Protein AF-A0A379SVM2-F1 (afdb_monomer)

Nearest PDB structures (foldseek):
  6fjy-assembly1_A  TM=7.416E-01  e=1.007E-05  Acinetobacter baumannii
  6fqa-assembly2_C  TM=7.048E-01  e=1.310E-05  Acinetobacter baumannii
  6fqa-assembly1_A  TM=6.962E-01  e=1.179E-05  Acinetobacter baumannii

Sequence (156 aa):
MIRLIKQTKAPDGAEQAYRIIVDEIPSSDNADTPPMGLKIQMRYSLPLFVYGQGIATWPGEEHHARASVPQLQWRVIRENGAPFLEVRNQGAVHVRLSKTSVRQGSETRSLADGLLGYVLPGSYRRWPLPPGMTQPTELTASINAQGGQWQSGPTR

pLDDT: mean 89.3, std 10.74, range [55.41, 98.5]

InterPro domains:
  IPR008962 PapD-like superfamily [SSF49354] (2-59)
  IPR013783 Immunoglobulin-like fold [G3DSA:2.60.40.10] (1-55)
  IPR013783 Immunoglobulin-like fold [G3DSA:2.60.40.10] (64-152)
  IPR016147 Pili assembly chaperone, N-terminal [PF00345] (2-51)
  IPR050643 Periplasmic Pilus Chaperone [PTHR30251] (2-151)

Secondary structure (DSSP, 8-state):
-------SPPPTT-EEEEEEEEEPPPP---TTS---S-----EEEEEEEEEPTTS---TTSSSSS---GGGEEEEEEEETTEEEEEEEE-SSS-EEEEEEEEEETTEEEEEEEEEEEEE-TT-EEEEEPPTT-SS-SEEEEEETTSS-EEEEPPP-

Solvent-accessible surface area (backbone atoms only — not comparable to full-atom values): 9550 Å² total; per-residue (Å²): 139,88,85,88,80,86,88,68,86,48,56,71,56,33,57,44,82,48,69,52,75,46,72,59,76,85,78,90,78,66,95,87,57,85,80,88,67,88,84,84,75,54,74,46,77,44,84,43,78,42,72,9,58,85,55,72,66,48,89,90,49,101,51,42,56,77,54,55,68,90,40,50,46,36,31,76,46,72,57,97,87,42,42,23,43,34,40,36,25,67,28,58,42,57,39,41,39,21,49,27,32,39,29,41,92,93,49,75,46,78,78,25,84,48,79,66,46,72,26,45,48,73,32,65,42,74,44,77,44,60,92,91,50,72,72,52,57,33,40,37,26,33,43,59,85,70,85,48,70,52,70,47,59,59,53,133

Foldseek 3Di:
DDDDDDPDADDALAKDKDKDKDWDDDDPDDPPDDDPDDDDIDIDIHIDIDHHHPFQFDPPDLGRGDADLVQKAWAWDDDPNFIKIKIAGQHRAKKFWACKWFADDPDIDTPHNGTPDIHHHRGMDIDTDPPPPRATQWMWTDIPVPPDIRIGGHDD

Organism: NCBI:txid59203

Radius of gyration: 20.14 Å; Cα contacts (8 Å, |Δi|>4): 309; chains: 1; bounding box: 61×40×45 Å

Structure (mmCIF, N/CA/C/O backbone):
data_AF-A0A379SVM2-F1
#
_entry.id   AF-A0A379SVM2-F1
#
loop_
_atom_site.group_PDB
_atom_site.id
_atom_site.type_symbol
_atom_site.label_atom_id
_atom_site.label_alt_id
_atom_site.label_comp_id
_atom_site.label_asym_id
_atom_site.label_entity_id
_atom_site.label_seq_id
_atom_site.pdbx_PDB_ins_code
_atom_site.Cartn_x
_atom_site.Cartn_y
_atom_site.Cartn_z
_atom_site.occupancy
_atom_site.B_iso_or_equiv
_atom_site.auth_seq_id
_atom_site.auth_comp_id
_atom_site.auth_asym_id
_atom_site.auth_atom_id
_atom_site.pdbx_PDB_model_num
ATOM 1 N N . MET A 1 1 ? 26.847 -2.338 -11.904 1.00 79.31 1 MET A N 1
ATOM 2 C CA . MET A 1 1 ? 25.733 -1.619 -12.567 1.00 79.31 1 MET A CA 1
ATOM 3 C C . MET A 1 1 ? 24.641 -2.627 -12.883 1.00 79.31 1 MET A C 1
ATOM 5 O O . MET A 1 1 ? 24.969 -3.682 -13.407 1.00 79.31 1 MET A O 1
ATOM 9 N N . ILE A 1 2 ? 23.383 -2.336 -12.550 1.00 84.81 2 ILE A N 1
ATOM 10 C CA . ILE A 1 2 ? 22.231 -3.196 -12.875 1.00 84.81 2 ILE A CA 1
ATOM 11 C C . ILE A 1 2 ? 21.430 -2.501 -13.980 1.00 84.81 2 ILE A C 1
ATOM 13 O O . ILE A 1 2 ? 21.184 -1.299 -13.886 1.00 84.81 2 ILE A O 1
ATOM 17 N N . ARG A 1 3 ? 21.027 -3.236 -15.025 1.00 90.38 3 ARG A N 1
ATOM 18 C CA . ARG A 1 3 ? 20.171 -2.727 -16.107 1.00 90.38 3 ARG A CA 1
ATOM 19 C C . ARG A 1 3 ? 18.902 -3.563 -16.195 1.00 90.38 3 ARG A C 1
ATOM 21 O O . ARG A 1 3 ? 18.971 -4.781 -16.308 1.00 90.38 3 ARG A O 1
ATOM 28 N N . LEU A 1 4 ? 17.756 -2.894 -16.185 1.00 87.38 4 LEU A N 1
ATOM 29 C CA . LEU A 1 4 ? 16.449 -3.512 -16.392 1.00 87.38 4 LEU A CA 1
ATOM 30 C C . LEU A 1 4 ? 15.995 -3.235 -17.825 1.00 87.38 4 LEU A C 1
ATOM 32 O O . LEU A 1 4 ? 16.093 -2.103 -18.299 1.00 87.38 4 LEU A O 1
ATOM 36 N N . ILE A 1 5 ? 15.507 -4.264 -18.516 1.00 88.38 5 ILE A N 1
ATOM 37 C CA . ILE A 1 5 ? 15.006 -4.160 -19.889 1.00 88.38 5 ILE A CA 1
ATOM 38 C C . ILE A 1 5 ? 13.550 -4.617 -19.894 1.00 88.38 5 ILE A C 1
ATOM 40 O O . ILE A 1 5 ? 13.235 -5.734 -19.487 1.00 88.38 5 ILE A O 1
ATOM 44 N N . LYS A 1 6 ? 12.656 -3.744 -20.356 1.00 84.12 6 LYS A N 1
ATOM 45 C CA . LYS A 1 6 ? 11.233 -4.045 -20.509 1.00 84.12 6 LYS A CA 1
ATOM 46 C C . LYS A 1 6 ? 11.038 -4.913 -21.756 1.00 84.12 6 LYS A C 1
ATOM 48 O O . LYS A 1 6 ? 11.243 -4.430 -22.863 1.00 84.12 6 LYS A O 1
ATOM 53 N N . GLN A 1 7 ? 10.654 -6.175 -21.572 1.00 85.81 7 GLN A N 1
ATOM 54 C CA . GLN A 1 7 ? 10.425 -7.114 -22.682 1.00 85.81 7 GLN A CA 1
ATOM 55 C C . GLN A 1 7 ? 9.022 -6.988 -23.292 1.00 85.81 7 GLN A C 1
ATOM 57 O O . GLN A 1 7 ? 8.837 -7.244 -24.476 1.00 85.81 7 GLN A O 1
ATOM 62 N N . THR A 1 8 ? 8.035 -6.567 -22.498 1.00 85.50 8 THR A N 1
ATOM 63 C CA . THR A 1 8 ? 6.630 -6.462 -22.913 1.00 85.50 8 THR A CA 1
ATOM 64 C C . THR A 1 8 ? 6.082 -5.066 -22.653 1.00 85.50 8 THR A C 1
ATOM 66 O O . THR A 1 8 ? 6.361 -4.459 -21.614 1.00 85.50 8 THR A O 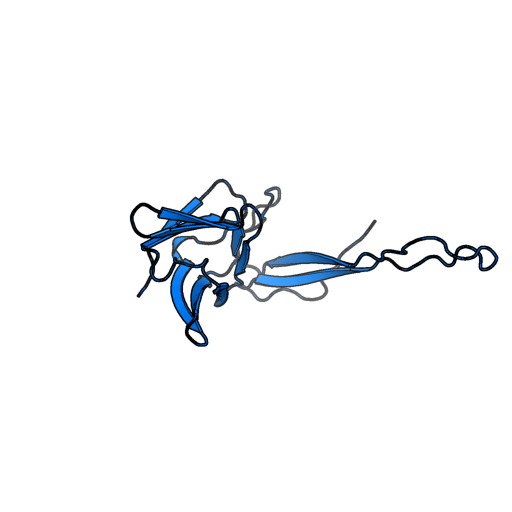1
ATOM 69 N N . LYS A 1 9 ? 5.267 -4.541 -23.578 1.00 87.38 9 LYS A N 1
ATOM 70 C CA . LYS A 1 9 ? 4.513 -3.300 -23.346 1.00 87.38 9 LYS A CA 1
ATOM 71 C C . LYS A 1 9 ? 3.503 -3.540 -22.212 1.00 87.38 9 LYS A C 1
ATOM 73 O O . LYS A 1 9 ? 2.882 -4.594 -22.155 1.00 87.38 9 LYS A O 1
ATOM 78 N N . ALA A 1 10 ? 3.355 -2.559 -21.322 1.00 89.88 10 ALA A N 1
ATOM 79 C CA . ALA A 1 10 ? 2.288 -2.594 -20.326 1.00 89.88 10 ALA A CA 1
ATOM 80 C C . ALA A 1 10 ? 0.956 -2.278 -21.029 1.00 89.88 10 ALA A C 1
ATOM 82 O O . ALA A 1 10 ? 0.973 -1.419 -21.920 1.00 89.88 10 ALA A O 1
ATOM 83 N N . PRO A 1 11 ? -0.158 -2.945 -20.675 1.00 92.69 11 PRO A N 1
ATOM 84 C CA . PRO A 1 11 ? -1.458 -2.660 -21.274 1.00 92.69 11 PRO A CA 1
ATOM 85 C C . PRO A 1 11 ? -1.838 -1.188 -21.113 1.00 92.69 11 PRO A C 1
ATOM 87 O O . PRO A 1 11 ? -1.511 -0.567 -20.102 1.00 92.69 11 PRO A O 1
ATOM 90 N N . ASP A 1 12 ? -2.521 -0.627 -22.106 1.00 93.94 12 ASP A N 1
ATOM 91 C CA . ASP A 1 12 ? -2.943 0.771 -22.057 1.00 93.94 12 ASP A CA 1
ATOM 92 C C . ASP A 1 12 ? -3.926 0.991 -20.892 1.00 93.94 12 ASP A C 1
ATOM 94 O O . ASP A 1 12 ? -4.760 0.140 -20.583 1.00 93.94 12 ASP A O 1
ATOM 98 N N . GLY A 1 13 ? -3.773 2.114 -20.193 1.00 92.44 13 GLY A N 1
ATOM 99 C CA . GLY A 1 13 ? -4.529 2.467 -18.991 1.00 92.44 13 GLY A CA 1
ATOM 100 C C . GLY A 1 13 ? -4.173 1.663 -17.737 1.00 92.44 13 GLY A C 1
ATOM 101 O O . GLY A 1 13 ? -4.774 1.905 -16.692 1.00 92.44 13 GLY A O 1
ATOM 102 N N . ALA A 1 14 ? -3.213 0.733 -17.806 1.00 93.62 14 ALA A N 1
ATOM 103 C CA . ALA A 1 14 ? -2.875 -0.153 -16.697 1.00 93.62 14 ALA A CA 1
ATOM 104 C C . ALA A 1 14 ? -1.453 0.064 -16.167 1.00 93.62 14 ALA A C 1
ATOM 106 O O . ALA A 1 14 ? -0.499 0.307 -16.910 1.00 93.62 14 ALA A O 1
ATOM 107 N N . GLU A 1 15 ? -1.306 -0.096 -14.856 1.00 94.75 15 GLU A N 1
ATOM 108 C CA . GLU A 1 15 ? -0.018 -0.251 -14.193 1.00 94.75 15 GLU A CA 1
ATOM 109 C C . GLU A 1 15 ? 0.280 -1.745 -13.995 1.00 94.75 15 GLU A C 1
ATOM 111 O O . GLU A 1 15 ? -0.582 -2.519 -13.577 1.00 94.75 15 GLU A O 1
ATOM 116 N N . GLN A 1 16 ? 1.518 -2.152 -14.269 1.00 94.12 16 GLN A N 1
ATOM 117 C CA . GLN A 1 16 ? 2.039 -3.466 -13.904 1.00 94.12 16 GLN A CA 1
ATOM 118 C C . GLN A 1 16 ? 2.996 -3.336 -12.719 1.00 94.12 16 GLN A C 1
ATOM 120 O O . GLN A 1 16 ? 3.929 -2.531 -12.751 1.00 94.12 16 GLN A O 1
ATOM 125 N N . ALA A 1 17 ? 2.781 -4.160 -11.694 1.00 94.06 17 ALA A N 1
ATOM 126 C CA . ALA A 1 17 ? 3.589 -4.186 -10.483 1.00 94.06 17 ALA A CA 1
ATOM 127 C C . ALA A 1 17 ? 4.489 -5.427 -10.452 1.00 94.06 17 ALA A C 1
ATOM 129 O O . ALA A 1 17 ? 4.024 -6.560 -10.572 1.00 94.06 17 ALA A O 1
ATOM 130 N N . TYR A 1 18 ? 5.778 -5.199 -10.235 1.00 93.81 18 TYR A N 1
ATOM 131 C CA . TYR A 1 18 ? 6.812 -6.218 -10.121 1.00 93.81 18 TYR A CA 1
ATOM 132 C C . TYR A 1 18 ? 7.595 -6.032 -8.821 1.00 93.81 18 TYR A C 1
ATOM 134 O O . TYR A 1 18 ? 7.548 -4.977 -8.179 1.00 93.81 18 TYR A O 1
ATOM 142 N N . ARG A 1 19 ? 8.361 -7.058 -8.443 1.00 93.56 19 ARG A N 1
ATOM 143 C CA . ARG A 1 19 ? 9.385 -6.949 -7.402 1.00 93.56 19 ARG A CA 1
ATOM 144 C C . ARG A 1 19 ? 10.725 -7.394 -7.960 1.00 93.56 19 ARG A C 1
ATOM 146 O O . ARG A 1 19 ? 10.826 -8.479 -8.523 1.00 93.56 19 ARG A O 1
ATOM 153 N N . ILE A 1 20 ? 11.742 -6.563 -7.782 1.00 93.25 20 ILE A N 1
ATOM 154 C CA . ILE A 1 20 ? 13.130 -6.921 -8.058 1.00 93.25 20 ILE A CA 1
ATOM 155 C C . ILE A 1 20 ? 13.651 -7.618 -6.808 1.00 93.25 20 ILE A C 1
ATOM 157 O O . ILE A 1 20 ? 13.652 -7.021 -5.730 1.00 93.25 20 ILE A O 1
ATOM 161 N N . ILE A 1 21 ? 14.057 -8.876 -6.949 1.00 93.75 21 ILE A N 1
ATOM 162 C CA . ILE A 1 21 ? 14.690 -9.645 -5.878 1.00 93.75 21 ILE A CA 1
ATOM 163 C C . ILE A 1 21 ? 16.197 -9.622 -6.115 1.00 93.75 21 ILE A C 1
ATOM 165 O O . ILE A 1 21 ? 16.646 -9.946 -7.213 1.00 93.75 21 ILE A O 1
ATOM 169 N N . VAL A 1 22 ? 16.958 -9.201 -5.108 1.00 91.94 22 VAL A N 1
ATOM 170 C CA . VAL A 1 22 ? 18.424 -9.186 -5.140 1.00 91.94 22 VAL A CA 1
ATOM 171 C C . VAL A 1 22 ? 18.920 -10.025 -3.980 1.00 91.94 22 VAL A C 1
ATOM 173 O O . VAL A 1 22 ? 18.668 -9.676 -2.829 1.00 91.94 22 VAL A O 1
ATOM 176 N N . ASP A 1 23 ? 19.620 -11.104 -4.298 1.00 90.94 23 ASP A N 1
ATOM 177 C CA . ASP A 1 23 ? 20.169 -12.031 -3.317 1.00 90.94 23 ASP A CA 1
ATOM 178 C C . ASP A 1 23 ? 21.678 -11.876 -3.218 1.00 90.94 23 ASP A C 1
ATOM 180 O O . ASP A 1 23 ? 22.376 -11.756 -4.229 1.00 90.94 23 ASP A O 1
ATOM 184 N N . GLU A 1 24 ? 22.177 -11.906 -1.990 1.00 85.31 24 GLU A N 1
ATOM 185 C CA . GLU A 1 24 ? 23.595 -12.033 -1.709 1.00 85.31 24 GLU A CA 1
ATOM 186 C C . GLU A 1 24 ? 24.013 -13.503 -1.820 1.00 85.31 24 GLU A C 1
ATOM 188 O O . GLU A 1 24 ? 23.474 -14.378 -1.138 1.00 85.31 24 GLU A O 1
ATOM 193 N N . ILE A 1 25 ? 24.974 -13.780 -2.701 1.00 81.25 25 ILE A N 1
ATOM 194 C CA . ILE A 1 25 ? 25.549 -15.116 -2.859 1.00 81.25 25 ILE A CA 1
ATOM 195 C C . ILE A 1 25 ? 26.769 -15.211 -1.938 1.00 81.25 25 ILE A C 1
ATOM 197 O O . ILE A 1 25 ? 27.647 -14.351 -2.023 1.00 81.25 25 ILE A O 1
ATOM 201 N N . PRO A 1 26 ? 26.860 -16.234 -1.070 1.00 72.81 26 PRO A N 1
ATOM 202 C CA . PRO A 1 26 ? 28.008 -16.384 -0.189 1.00 72.81 26 PRO A CA 1
ATOM 203 C C . PRO A 1 26 ? 29.281 -16.664 -0.995 1.00 72.81 26 PRO A C 1
ATOM 205 O O . PRO A 1 26 ? 29.318 -17.584 -1.813 1.00 72.81 26 PRO A O 1
ATOM 208 N N . SER A 1 27 ? 30.348 -15.921 -0.708 1.00 67.44 27 SER A N 1
ATOM 209 C CA . SER A 1 27 ? 31.696 -16.258 -1.170 1.00 67.44 27 SER A CA 1
ATOM 210 C C . SER A 1 27 ? 32.283 -17.362 -0.289 1.00 67.44 27 SER A C 1
ATOM 212 O O . SER A 1 27 ? 32.217 -17.303 0.943 1.00 67.44 27 SER A O 1
ATOM 214 N N . SER A 1 28 ? 32.861 -18.387 -0.909 1.00 63.56 28 SER A N 1
ATOM 215 C CA . SER A 1 28 ? 33.580 -19.456 -0.218 1.00 63.56 28 SER A CA 1
ATOM 216 C C . SER A 1 28 ? 34.987 -18.990 0.167 1.00 63.56 28 SER A C 1
ATOM 218 O O . SER A 1 28 ? 35.954 -19.373 -0.484 1.00 63.56 28 SER A O 1
ATOM 220 N N . ASP A 1 29 ? 35.115 -18.159 1.201 1.00 60.56 29 ASP A N 1
ATOM 221 C CA . ASP A 1 29 ? 36.430 -17.892 1.792 1.00 60.56 29 ASP A CA 1
ATOM 222 C C . ASP A 1 29 ? 36.822 -19.034 2.743 1.00 60.56 29 ASP A C 1
ATOM 224 O O . ASP A 1 29 ? 36.151 -19.282 3.746 1.00 60.56 29 ASP A O 1
ATOM 228 N N . ASN A 1 30 ? 37.884 -19.733 2.322 1.00 55.41 30 ASN A N 1
ATOM 229 C CA . ASN A 1 30 ? 38.788 -20.679 2.990 1.00 55.41 30 ASN A CA 1
ATOM 230 C C . ASN A 1 30 ? 38.221 -21.594 4.095 1.00 55.41 30 ASN A C 1
ATOM 232 O O . ASN A 1 30 ? 37.890 -21.177 5.200 1.00 55.41 30 ASN A O 1
ATOM 236 N N . ALA A 1 31 ? 38.242 -22.898 3.805 1.00 56.41 31 ALA A N 1
ATOM 237 C CA . ALA A 1 31 ? 37.799 -23.993 4.670 1.00 56.41 31 ALA A CA 1
ATOM 238 C C . ALA A 1 31 ? 38.722 -24.304 5.872 1.00 56.41 31 ALA A C 1
ATOM 240 O O . ALA A 1 31 ? 38.447 -25.252 6.602 1.00 56.41 31 ALA A O 1
ATOM 241 N N . ASP A 1 32 ? 39.777 -23.518 6.108 1.00 57.84 32 ASP A N 1
ATOM 242 C CA . ASP A 1 32 ? 40.819 -23.832 7.102 1.00 57.84 32 ASP A CA 1
ATOM 243 C C . ASP A 1 32 ? 40.670 -23.097 8.443 1.00 57.84 32 ASP A C 1
ATOM 245 O O . ASP A 1 32 ? 41.543 -23.184 9.306 1.00 57.84 32 ASP A O 1
ATOM 249 N N . THR A 1 33 ? 39.574 -22.368 8.673 1.00 58.66 33 THR A N 1
ATOM 250 C CA . THR A 1 33 ? 39.336 -21.709 9.969 1.00 58.66 33 THR A CA 1
ATOM 251 C C . THR A 1 33 ? 37.932 -22.028 10.483 1.00 58.66 33 THR A C 1
ATOM 253 O O . THR A 1 33 ? 36.957 -21.760 9.776 1.00 58.66 33 THR A O 1
ATOM 256 N N . PRO A 1 34 ? 37.782 -22.602 11.696 1.00 60.84 34 PRO A N 1
ATOM 257 C CA . PRO A 1 34 ? 36.464 -22.889 12.246 1.00 60.84 34 PRO A CA 1
ATOM 258 C C . PRO A 1 34 ? 35.659 -21.585 12.334 1.00 60.84 34 PRO A C 1
ATOM 260 O O . PRO A 1 34 ? 36.158 -20.607 12.898 1.00 60.84 34 PRO A O 1
ATOM 263 N N . PRO A 1 35 ? 34.434 -21.527 11.777 1.00 61.72 35 PRO A N 1
ATOM 264 C CA . PRO A 1 35 ? 33.671 -20.292 11.724 1.00 61.72 35 PRO A CA 1
ATOM 265 C C . PRO A 1 35 ? 33.130 -19.963 13.119 1.00 61.72 35 PRO A C 1
ATOM 267 O O . PRO A 1 35 ? 32.014 -20.329 13.475 1.00 61.72 35 PRO A O 1
ATOM 270 N N . MET A 1 36 ? 33.906 -19.239 13.924 1.00 60.28 36 MET A N 1
ATOM 271 C CA . MET A 1 36 ? 33.354 -18.467 15.036 1.00 60.28 36 MET A CA 1
ATOM 272 C C . MET A 1 36 ? 32.725 -17.192 14.461 1.00 60.28 36 MET A C 1
ATOM 274 O O . MET A 1 36 ? 33.347 -16.135 14.431 1.00 60.28 36 MET A O 1
ATOM 278 N N . GLY A 1 37 ? 31.497 -17.297 13.943 1.00 67.81 37 GLY A N 1
ATOM 279 C CA . GLY A 1 37 ? 30.753 -16.135 13.455 1.00 67.81 37 GLY A CA 1
ATOM 280 C C . GLY A 1 37 ? 29.423 -16.475 12.780 1.00 67.81 37 GLY A C 1
ATOM 281 O O . GLY A 1 37 ? 29.315 -17.453 12.042 1.00 67.81 37 GLY A O 1
ATOM 282 N N . LEU A 1 38 ? 28.405 -15.644 13.019 1.00 73.62 38 LEU A N 1
ATOM 283 C CA . LEU A 1 38 ? 27.124 -15.689 12.312 1.00 73.62 38 LEU A CA 1
ATOM 284 C C . LEU A 1 38 ? 27.316 -15.174 10.876 1.00 73.62 38 LEU A C 1
ATOM 286 O O . LEU A 1 38 ? 27.642 -14.004 10.682 1.00 73.62 38 LEU A O 1
ATOM 290 N N . LYS A 1 39 ? 27.081 -16.025 9.871 1.00 72.38 39 LYS A N 1
ATOM 291 C CA . LYS A 1 39 ? 27.014 -15.606 8.463 1.00 72.38 39 LYS A CA 1
ATOM 292 C C . LYS A 1 39 ? 25.580 -15.193 8.131 1.00 72.38 39 LYS A C 1
ATOM 294 O O . LYS A 1 39 ? 24.687 -16.035 8.112 1.00 72.38 39 LYS A O 1
ATOM 299 N N . ILE A 1 40 ? 25.365 -13.903 7.892 1.00 79.56 40 ILE A N 1
ATOM 300 C CA . ILE A 1 40 ? 24.072 -13.351 7.465 1.00 79.56 40 ILE A CA 1
ATOM 301 C C . ILE A 1 40 ? 24.073 -13.262 5.935 1.00 79.56 40 ILE A C 1
ATOM 303 O O . ILE A 1 40 ? 25.063 -12.832 5.355 1.00 79.56 40 ILE A O 1
ATOM 307 N N . GLN A 1 41 ? 22.977 -13.677 5.296 1.00 84.00 41 GLN A N 1
ATOM 308 C CA . GLN A 1 41 ? 22.739 -13.511 3.859 1.00 84.00 41 GLN A CA 1
ATOM 309 C C . GLN A 1 41 ? 21.556 -12.574 3.651 1.00 84.00 41 GLN A C 1
ATOM 311 O O . GLN A 1 41 ? 20.500 -12.756 4.268 1.00 84.00 41 GLN A O 1
ATOM 316 N N . MET A 1 42 ? 21.718 -11.592 2.770 1.00 90.00 42 MET A N 1
ATOM 317 C CA . MET A 1 42 ? 20.692 -10.585 2.527 1.00 90.00 42 MET A CA 1
ATOM 318 C C . MET A 1 42 ? 19.891 -10.877 1.251 1.00 90.00 42 MET A C 1
ATOM 320 O O . MET A 1 42 ? 20.453 -11.104 0.182 1.00 90.00 42 MET A O 1
ATOM 324 N N . ARG A 1 43 ? 18.556 -10.817 1.356 1.00 93.25 43 ARG A N 1
ATOM 325 C CA . ARG A 1 43 ? 17.617 -10.785 0.219 1.00 93.25 43 ARG A CA 1
ATOM 326 C C . ARG A 1 43 ? 16.866 -9.459 0.226 1.00 93.25 43 ARG A C 1
ATOM 328 O O . ARG A 1 43 ? 16.027 -9.215 1.095 1.00 93.25 43 ARG A O 1
ATOM 335 N N . TYR A 1 44 ? 17.127 -8.612 -0.761 1.00 91.62 44 TYR A N 1
ATOM 336 C CA . TYR A 1 44 ? 16.433 -7.340 -0.949 1.00 91.62 44 TYR A CA 1
ATOM 337 C C . TYR A 1 44 ? 15.262 -7.507 -1.915 1.00 91.62 44 TYR A C 1
ATOM 339 O O . TYR A 1 44 ? 15.351 -8.228 -2.906 1.00 91.62 44 TYR A O 1
ATOM 347 N N . SER A 1 45 ? 14.151 -6.821 -1.643 1.00 92.25 45 SER A N 1
ATOM 348 C CA . SER A 1 45 ? 12.944 -6.895 -2.466 1.00 92.25 45 SER A CA 1
ATOM 349 C C . SER A 1 45 ? 12.385 -5.506 -2.759 1.00 92.25 45 SER A C 1
ATOM 351 O O . SER A 1 45 ? 11.663 -4.936 -1.937 1.00 92.25 45 SER A O 1
ATOM 353 N N . LEU A 1 46 ? 12.706 -4.972 -3.937 1.00 91.62 46 LEU A N 1
ATOM 354 C CA . LEU A 1 46 ? 12.362 -3.608 -4.341 1.00 91.62 46 LEU A CA 1
ATOM 355 C C . LEU A 1 46 ? 11.099 -3.585 -5.214 1.00 91.62 46 LEU A C 1
ATOM 357 O O . LEU A 1 46 ? 10.994 -4.398 -6.134 1.00 91.62 46 LEU A O 1
ATOM 361 N N . PRO A 1 47 ? 10.141 -2.677 -4.970 1.00 93.31 47 PRO A N 1
ATOM 362 C CA . PRO A 1 47 ? 8.983 -2.523 -5.840 1.00 93.31 47 PRO A CA 1
ATOM 363 C C . PRO A 1 47 ? 9.381 -1.870 -7.172 1.00 93.31 47 PRO A C 1
ATOM 365 O O . PRO A 1 47 ? 10.177 -0.933 -7.200 1.00 93.31 47 PRO A O 1
ATOM 368 N N . LEU A 1 48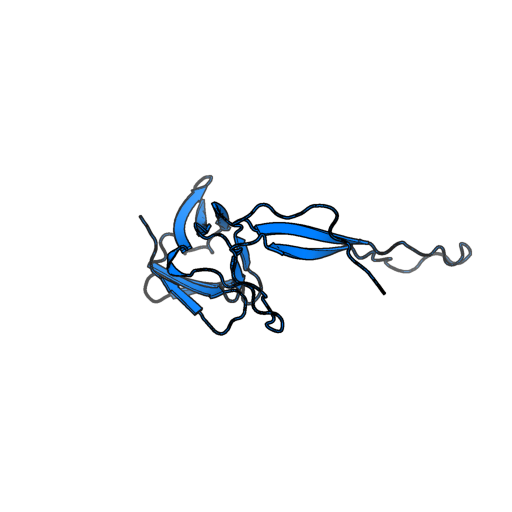 ? 8.795 -2.344 -8.269 1.00 92.50 48 LEU A N 1
ATOM 369 C CA . LEU A 1 48 ? 8.936 -1.756 -9.600 1.00 92.50 48 LEU A CA 1
ATOM 370 C C . LEU A 1 48 ? 7.552 -1.619 -10.234 1.00 92.50 48 LEU A C 1
ATOM 372 O O . LEU A 1 48 ? 6.836 -2.608 -10.372 1.00 92.50 48 LEU A O 1
ATOM 376 N N . PHE A 1 49 ? 7.205 -0.407 -10.659 1.00 93.00 49 PHE A N 1
ATOM 377 C CA . PHE A 1 49 ? 5.928 -0.110 -11.303 1.00 93.00 49 PHE A CA 1
ATOM 378 C C . PHE A 1 49 ? 6.160 0.347 -12.737 1.00 93.00 49 PHE A C 1
ATOM 380 O O . PHE A 1 49 ? 7.008 1.201 -13.004 1.00 93.00 49 PHE A O 1
ATOM 387 N N . VAL A 1 50 ? 5.414 -0.246 -13.663 1.00 92.69 50 VAL A N 1
ATOM 388 C CA . VAL A 1 50 ? 5.502 0.042 -15.093 1.00 92.69 50 VAL A CA 1
ATOM 389 C C . VAL A 1 50 ? 4.146 0.532 -15.573 1.00 92.69 50 VAL A C 1
ATOM 391 O O . VAL A 1 50 ? 3.156 -0.183 -15.473 1.00 92.69 50 VAL A O 1
ATOM 394 N N . TYR A 1 51 ? 4.117 1.733 -16.137 1.00 93.19 51 TYR A N 1
ATOM 395 C CA . TYR A 1 51 ? 2.885 2.379 -16.580 1.00 93.19 51 TYR A CA 1
ATOM 396 C C . TYR A 1 51 ? 2.646 2.148 -18.076 1.00 93.19 51 TYR A C 1
ATOM 398 O O . TYR A 1 51 ? 3.569 2.254 -18.897 1.00 93.19 51 TYR A O 1
ATOM 406 N N . GLY A 1 52 ? 1.416 1.780 -18.426 1.00 92.44 52 GLY A N 1
ATOM 407 C CA . GLY A 1 52 ? 0.916 1.771 -19.796 1.00 92.44 52 GLY A CA 1
ATOM 408 C C . GLY A 1 52 ? 0.606 3.175 -20.310 1.00 92.44 52 GLY A C 1
ATOM 409 O O . GLY A 1 52 ? 0.578 4.142 -19.546 1.00 92.44 52 GLY A O 1
ATOM 410 N N . GLN A 1 53 ? 0.362 3.298 -21.618 1.00 90.56 53 GLN A N 1
ATOM 411 C CA . GLN A 1 53 ? -0.074 4.579 -22.183 1.00 90.56 53 GLN A CA 1
ATOM 412 C C . GLN A 1 53 ? -1.411 5.001 -21.562 1.00 90.56 53 GLN A C 1
ATOM 414 O O . GLN A 1 53 ? -2.223 4.152 -21.213 1.00 90.56 53 GLN A O 1
ATOM 419 N N . GLY A 1 54 ? -1.641 6.304 -21.410 1.00 89.25 54 GLY A N 1
ATOM 420 C CA . GLY A 1 54 ? -2.856 6.835 -20.779 1.00 89.25 54 GLY A CA 1
ATOM 421 C C . GLY A 1 54 ? -2.762 7.020 -19.261 1.00 89.25 54 GLY A C 1
ATOM 422 O O . GLY A 1 54 ? -3.585 7.736 -18.699 1.00 89.25 54 GLY A O 1
ATOM 423 N N . ILE A 1 55 ? -1.737 6.473 -18.596 1.00 92.00 55 ILE A N 1
ATOM 424 C CA . ILE A 1 55 ? -1.369 6.898 -17.240 1.00 92.00 55 ILE A CA 1
ATOM 425 C C . ILE A 1 55 ? -0.378 8.055 -17.364 1.00 92.00 55 ILE A C 1
ATOM 427 O O . ILE A 1 55 ? 0.704 7.897 -17.928 1.00 92.00 55 ILE A O 1
ATOM 431 N N . ALA A 1 56 ? -0.754 9.225 -16.849 1.00 89.62 56 ALA A N 1
ATOM 432 C CA . ALA A 1 56 ? 0.134 10.379 -16.820 1.00 89.62 56 ALA A CA 1
ATOM 433 C C . ALA A 1 56 ? 1.341 10.091 -15.919 1.00 89.62 56 ALA A C 1
ATOM 435 O O . ALA A 1 56 ? 1.180 9.671 -14.768 1.00 89.62 56 ALA A O 1
ATOM 436 N N . THR A 1 57 ? 2.541 10.329 -16.453 1.00 88.25 57 THR A N 1
ATOM 437 C CA . THR A 1 57 ? 3.787 10.178 -15.707 1.00 88.25 57 THR A CA 1
ATOM 438 C C . THR A 1 57 ? 4.606 11.458 -15.701 1.00 88.25 57 THR A C 1
ATOM 440 O O . THR A 1 57 ? 4.716 12.109 -16.739 1.00 88.25 57 THR A O 1
ATOM 443 N N . TRP A 1 58 ? 5.239 11.765 -14.571 1.00 85.12 58 TRP A N 1
ATOM 444 C CA . TRP A 1 58 ? 6.118 12.918 -14.375 1.00 85.12 58 TRP A CA 1
ATOM 445 C C . TRP A 1 58 ? 7.537 12.428 -14.060 1.00 85.12 58 TRP A C 1
ATOM 447 O O . TRP A 1 58 ? 7.834 12.075 -12.916 1.00 85.12 58 TRP A O 1
ATOM 457 N N . PRO A 1 59 ? 8.416 12.334 -15.075 1.00 75.25 59 PRO A N 1
ATOM 458 C CA . PRO A 1 59 ? 9.804 11.936 -14.873 1.00 75.25 59 PRO A CA 1
ATOM 459 C C . PRO A 1 59 ? 10.529 12.948 -13.975 1.00 75.25 59 PRO A C 1
ATOM 461 O O . PRO A 1 59 ? 10.455 14.148 -14.226 1.00 75.25 59 PRO A O 1
ATOM 464 N N . GLY A 1 60 ? 11.238 12.468 -12.950 1.00 71.88 60 GLY A N 1
ATOM 465 C CA . GLY A 1 60 ? 12.010 13.309 -12.021 1.00 71.88 60 GLY A CA 1
ATOM 466 C C . GLY A 1 60 ? 11.370 13.518 -10.644 1.00 71.88 60 GLY A C 1
ATOM 467 O O . GLY A 1 60 ? 12.046 14.000 -9.740 1.00 71.88 60 GLY A O 1
ATOM 468 N N . GLU A 1 61 ? 10.112 13.114 -10.447 1.00 75.25 61 GLU A N 1
ATOM 469 C CA . GLU A 1 61 ? 9.523 12.979 -9.108 1.00 75.25 61 GLU A CA 1
ATOM 470 C C . GLU A 1 61 ? 9.892 11.618 -8.486 1.00 75.25 61 GLU A C 1
ATOM 472 O O . GLU A 1 61 ? 10.079 10.639 -9.203 1.00 75.25 61 GLU A O 1
ATOM 477 N N . GLU A 1 62 ? 9.950 11.515 -7.151 1.00 70.44 62 GLU A N 1
ATOM 478 C CA . GLU A 1 62 ? 10.210 10.237 -6.449 1.00 70.44 62 GLU A CA 1
ATOM 479 C C . GLU A 1 62 ? 9.201 9.143 -6.855 1.00 70.44 62 GLU A C 1
ATOM 481 O O . GLU A 1 62 ? 9.534 7.961 -6.946 1.00 70.44 62 GLU A O 1
ATOM 486 N N . HIS A 1 63 ? 7.969 9.552 -7.173 1.00 72.69 63 HIS A N 1
ATOM 487 C CA . HIS A 1 63 ? 6.920 8.693 -7.702 1.00 72.69 63 HIS A CA 1
ATOM 488 C C . HIS A 1 63 ? 6.449 9.209 -9.061 1.00 72.69 63 HIS A C 1
ATOM 490 O O . HIS A 1 63 ? 5.762 10.222 -9.153 1.00 72.69 63 HIS A O 1
ATOM 496 N N . HIS A 1 64 ? 6.781 8.465 -10.118 1.00 80.62 64 HIS A N 1
ATOM 497 C CA . HIS A 1 64 ? 6.528 8.879 -11.500 1.00 80.62 64 HIS A CA 1
ATOM 498 C C . HIS A 1 64 ? 5.047 8.949 -11.892 1.00 80.62 64 HIS A C 1
ATOM 500 O O . HIS A 1 64 ? 4.770 9.468 -12.960 1.00 80.62 64 HIS A O 1
ATOM 506 N N . ALA A 1 65 ? 4.105 8.445 -11.090 1.00 87.38 65 ALA A N 1
ATOM 507 C CA . ALA A 1 65 ? 2.667 8.560 -11.333 1.00 87.38 65 ALA A CA 1
ATOM 508 C C . ALA A 1 65 ? 1.925 8.900 -10.033 1.00 87.38 65 ALA A C 1
ATOM 510 O O . ALA A 1 65 ? 2.369 8.558 -8.932 1.00 87.38 65 ALA A O 1
ATOM 511 N N . ARG A 1 66 ? 0.781 9.579 -10.156 1.00 87.56 66 ARG A N 1
ATOM 512 C CA . ARG A 1 66 ? -0.001 10.071 -9.014 1.00 87.56 66 ARG A CA 1
ATOM 513 C C . ARG A 1 66 ? -1.224 9.195 -8.776 1.00 87.56 66 ARG A C 1
ATOM 515 O O . ARG A 1 66 ? -1.998 8.942 -9.696 1.00 87.56 66 ARG A O 1
ATOM 522 N N . ALA A 1 67 ? -1.407 8.756 -7.534 1.00 89.19 67 ALA A N 1
ATOM 523 C CA . ALA A 1 67 ? -2.626 8.077 -7.117 1.00 89.19 67 ALA A CA 1
ATOM 524 C C . ALA A 1 67 ? -3.752 9.095 -6.888 1.00 89.19 67 ALA A C 1
ATOM 526 O O . ALA A 1 67 ? -3.531 10.170 -6.331 1.00 89.19 67 ALA A O 1
ATOM 527 N N . SER A 1 68 ? -4.973 8.744 -7.289 1.00 88.94 68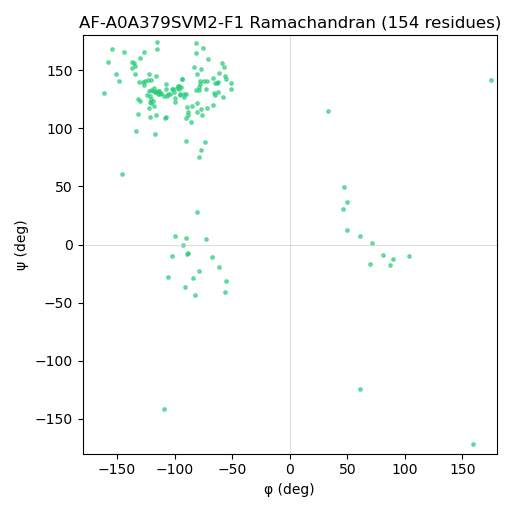 SER A N 1
ATOM 528 C CA . SER A 1 68 ? -6.151 9.586 -7.081 1.00 88.94 68 SER A CA 1
ATOM 529 C C . SER A 1 68 ? -6.748 9.329 -5.698 1.00 88.94 68 SER A C 1
ATOM 531 O O . SER A 1 68 ? -7.392 8.305 -5.474 1.00 88.94 68 SER A O 1
ATOM 533 N N . VAL A 1 69 ? -6.545 10.263 -4.764 1.00 89.50 69 VAL A N 1
ATOM 534 C CA . VAL A 1 69 ? -7.067 10.162 -3.387 1.00 89.50 69 VAL A CA 1
ATOM 535 C C . VAL A 1 69 ? -8.593 9.965 -3.333 1.00 89.50 69 VAL A C 1
ATOM 537 O O . VAL A 1 69 ? -9.031 9.114 -2.564 1.00 89.50 69 VAL A O 1
ATOM 540 N N . PRO A 1 70 ? -9.423 10.640 -4.159 1.00 91.69 70 PRO A N 1
ATOM 541 C CA . PRO A 1 70 ? -10.870 10.396 -4.182 1.00 91.69 70 PRO A CA 1
ATOM 542 C C . PRO A 1 70 ? -11.282 8.966 -4.571 1.00 91.69 70 PRO A C 1
ATOM 544 O O . PRO A 1 70 ? -12.403 8.557 -4.287 1.00 91.69 70 PRO A O 1
ATOM 547 N N . GLN A 1 71 ? -10.399 8.200 -5.222 1.00 94.12 71 GLN A N 1
ATOM 548 C CA . GLN A 1 71 ? -10.641 6.795 -5.575 1.00 94.12 71 GLN A CA 1
ATOM 549 C C . GLN A 1 71 ? -10.174 5.819 -4.483 1.00 94.12 71 GLN A C 1
ATOM 551 O O . GLN A 1 71 ? -10.211 4.600 -4.682 1.00 94.12 71 GLN A O 1
ATOM 556 N N . LEU A 1 72 ? -9.733 6.341 -3.335 1.00 95.88 72 LEU A N 1
ATOM 557 C CA . LEU A 1 72 ? -9.404 5.551 -2.162 1.00 95.88 72 LEU A CA 1
ATOM 558 C C . LEU A 1 72 ? -10.563 5.514 -1.189 1.00 95.88 72 LEU A C 1
ATOM 560 O O . LEU A 1 72 ? -11.206 6.516 -0.886 1.00 95.88 72 LEU A O 1
ATOM 564 N N . GLN A 1 73 ? -10.793 4.319 -0.673 1.00 97.62 73 GLN A N 1
ATOM 565 C CA . GLN A 1 73 ? -11.816 4.054 0.317 1.00 97.62 73 GLN A CA 1
ATOM 566 C C . GLN A 1 73 ? -11.204 3.196 1.404 1.00 97.62 73 GLN A C 1
ATOM 568 O O . GLN A 1 73 ? -10.341 2.358 1.135 1.00 97.62 73 GLN A O 1
ATOM 573 N N . TRP A 1 74 ? -11.660 3.382 2.630 1.00 98.25 74 TRP A N 1
ATOM 574 C CA . TRP A 1 74 ? -11.318 2.474 3.706 1.00 98.25 74 TRP A CA 1
ATOM 575 C C . TRP A 1 74 ? -12.534 2.168 4.557 1.00 98.25 74 TRP A C 1
ATOM 577 O O . TRP A 1 74 ? -13.499 2.933 4.584 1.00 98.25 74 TRP A O 1
ATOM 587 N N . ARG A 1 75 ? -12.489 1.034 5.241 1.00 97.94 75 ARG A N 1
ATOM 588 C CA . ARG A 1 75 ? -13.498 0.629 6.217 1.00 97.94 75 ARG A CA 1
ATOM 589 C C . ARG A 1 75 ? -12.888 -0.317 7.236 1.00 97.94 75 ARG A C 1
ATOM 591 O O . ARG A 1 75 ? -11.791 -0.841 7.035 1.00 97.94 75 ARG A O 1
ATOM 598 N N . VAL A 1 76 ? -13.626 -0.559 8.310 1.00 97.69 76 VAL A N 1
ATOM 599 C CA . VAL A 1 76 ? -13.292 -1.609 9.270 1.00 97.69 76 VAL A CA 1
ATOM 600 C C . VAL A 1 76 ? -14.067 -2.862 8.907 1.00 97.69 76 VAL A C 1
ATOM 602 O O . VAL A 1 76 ? -15.287 -2.825 8.761 1.00 97.69 76 VAL A O 1
ATOM 605 N N . ILE A 1 77 ? -13.363 -3.977 8.788 1.00 96.94 77 ILE A N 1
ATOM 606 C CA . ILE A 1 77 ? -13.965 -5.302 8.654 1.00 96.94 77 ILE A CA 1
ATOM 607 C C . ILE A 1 77 ? -13.600 -6.153 9.870 1.00 96.94 77 ILE A C 1
ATOM 609 O O . ILE A 1 77 ? -12.718 -5.794 10.652 1.00 96.94 77 ILE A O 1
ATOM 613 N N . ARG A 1 78 ? -14.254 -7.304 10.020 1.00 95.31 78 ARG A N 1
ATOM 614 C CA . ARG A 1 78 ? -13.858 -8.313 11.004 1.00 95.31 78 ARG A CA 1
ATOM 615 C C . ARG A 1 78 ? -13.387 -9.574 10.299 1.00 95.31 78 ARG A C 1
ATOM 617 O O . ARG A 1 78 ? -14.111 -10.114 9.469 1.00 95.31 78 ARG A O 1
ATOM 624 N N . GLU A 1 79 ? -12.214 -10.059 10.679 1.00 93.75 79 GLU A N 1
ATOM 625 C CA . GLU A 1 79 ? -11.712 -11.380 10.299 1.00 93.75 79 GLU A CA 1
ATOM 626 C C . GLU A 1 79 ? -11.457 -12.180 11.572 1.00 93.75 79 GLU A C 1
ATOM 628 O O . GLU A 1 79 ? -10.762 -11.713 12.471 1.00 93.75 79 GLU A O 1
ATOM 633 N N . ASN A 1 80 ? -12.057 -13.370 11.680 1.00 92.00 80 ASN A N 1
ATOM 634 C CA . ASN A 1 80 ? -11.930 -14.247 12.852 1.00 92.00 80 ASN A CA 1
ATOM 635 C C . ASN A 1 80 ? -12.199 -13.532 14.195 1.00 92.00 80 ASN A C 1
ATOM 637 O O . ASN A 1 80 ? -11.538 -13.784 15.196 1.00 92.00 80 ASN A O 1
ATOM 641 N N . GLY A 1 81 ? -13.157 -12.598 14.206 1.00 90.75 81 GLY A N 1
ATOM 642 C CA . GLY A 1 81 ? -13.523 -11.807 15.387 1.00 90.75 81 GLY A CA 1
ATOM 643 C C . GLY A 1 81 ? -12.608 -10.613 15.688 1.00 90.75 81 GLY A C 1
ATOM 644 O O . GLY A 1 81 ? -12.977 -9.779 16.513 1.00 90.75 81 GLY A O 1
ATOM 645 N N . ALA A 1 82 ? -11.475 -10.470 14.996 1.00 94.12 82 ALA A N 1
ATOM 646 C CA . ALA A 1 82 ? -10.558 -9.346 15.154 1.00 94.12 82 ALA A CA 1
ATOM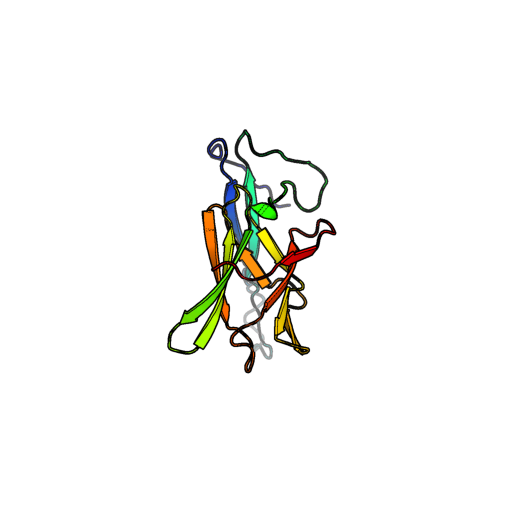 647 C C . ALA A 1 82 ? -10.855 -8.221 14.138 1.00 94.12 82 ALA A C 1
ATOM 649 O O . ALA A 1 82 ? -11.221 -8.510 12.995 1.00 94.12 82 ALA A O 1
ATOM 650 N N . PRO A 1 83 ? -10.730 -6.939 14.529 1.00 96.62 83 PRO A N 1
ATOM 651 C CA . PRO A 1 83 ? -10.950 -5.807 13.635 1.00 96.62 83 PRO A CA 1
ATOM 652 C C . PRO A 1 83 ? -9.742 -5.569 12.713 1.00 96.62 83 PRO A C 1
ATOM 654 O O . PRO A 1 83 ? -8.592 -5.563 13.154 1.00 96.62 83 PRO A O 1
ATOM 657 N N . PHE A 1 84 ? -10.010 -5.328 11.430 1.00 98.06 84 PHE A N 1
ATOM 658 C CA . PHE A 1 84 ? -9.007 -5.004 10.415 1.00 98.06 84 PHE A CA 1
ATOM 659 C C . PHE A 1 84 ? -9.385 -3.722 9.681 1.00 98.06 84 PHE A C 1
ATOM 661 O O . PHE A 1 84 ? -10.545 -3.518 9.320 1.00 98.06 84 PHE A O 1
ATOM 668 N N . LEU A 1 85 ? -8.384 -2.893 9.401 1.00 98.31 85 LEU A N 1
ATOM 669 C CA . LEU A 1 85 ? -8.480 -1.810 8.435 1.00 98.31 85 LEU A CA 1
ATOM 670 C C . LEU A 1 85 ? -8.384 -2.408 7.032 1.00 98.31 85 LEU A C 1
ATOM 672 O O . LEU A 1 85 ? -7.335 -2.942 6.676 1.00 98.31 85 LEU A O 1
ATOM 676 N N . GLU A 1 86 ? -9.432 -2.281 6.224 1.00 98.50 86 GLU A N 1
ATOM 677 C CA . GLU A 1 86 ? -9.383 -2.549 4.787 1.00 98.50 86 GLU A CA 1
ATOM 678 C C . GLU A 1 86 ? -9.252 -1.226 4.032 1.00 98.50 86 GLU A C 1
ATOM 680 O O . GLU A 1 86 ? -10.122 -0.368 4.157 1.00 98.50 86 GLU A O 1
ATOM 685 N N . VAL A 1 87 ? -8.201 -1.074 3.224 1.00 98.50 87 VAL A N 1
ATOM 686 C CA . VAL A 1 87 ? -8.062 0.033 2.265 1.00 98.50 87 VAL A CA 1
ATOM 687 C C . VAL A 1 87 ? -8.215 -0.517 0.858 1.00 98.50 87 VAL A C 1
ATOM 689 O O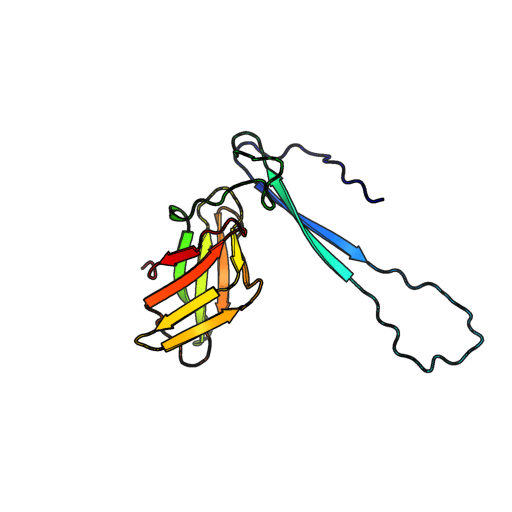 . VAL A 1 87 ? -7.517 -1.459 0.475 1.00 98.50 87 VAL A O 1
ATOM 692 N N . ARG A 1 88 ? -9.099 0.096 0.076 1.00 98.38 88 ARG A N 1
ATOM 693 C CA . ARG A 1 88 ? -9.377 -0.239 -1.317 1.00 98.38 88 ARG A CA 1
ATOM 694 C C . ARG A 1 88 ? -8.931 0.896 -2.230 1.00 98.38 88 ARG A C 1
ATOM 696 O O . ARG A 1 88 ? -9.270 2.054 -2.001 1.00 98.38 88 ARG A O 1
ATOM 703 N N . ASN A 1 89 ? -8.207 0.536 -3.282 1.00 97.62 89 ASN A N 1
ATOM 704 C CA . ASN A 1 89 ? -7.769 1.439 -4.333 1.00 97.62 89 ASN A CA 1
ATOM 705 C C . ASN A 1 89 ? -8.567 1.148 -5.605 1.00 97.62 89 ASN A C 1
ATOM 707 O O . ASN A 1 89 ? -8.384 0.108 -6.234 1.00 97.62 89 ASN A O 1
ATOM 711 N N . GLN A 1 90 ? -9.468 2.057 -5.968 1.00 96.88 90 GLN A N 1
ATOM 712 C CA . GLN A 1 90 ? -10.243 1.969 -7.210 1.00 96.88 90 GLN A CA 1
ATOM 713 C C . GLN A 1 90 ? -9.576 2.722 -8.371 1.00 96.88 90 GLN A C 1
ATOM 715 O O . GLN A 1 90 ? -10.115 2.751 -9.474 1.00 96.88 90 GLN A O 1
ATOM 720 N N . GLY A 1 91 ? -8.424 3.350 -8.125 1.00 94.94 91 GLY A N 1
ATOM 721 C CA . GLY A 1 91 ? -7.647 4.055 -9.134 1.00 94.94 91 GLY A CA 1
ATOM 722 C C . GLY A 1 91 ? -6.768 3.128 -9.971 1.00 94.94 91 GLY A C 1
ATOM 723 O O . GLY A 1 91 ? -6.629 1.935 -9.698 1.00 94.94 91 GLY A O 1
ATOM 724 N N . ALA A 1 92 ? -6.150 3.716 -10.997 1.00 94.56 92 ALA A N 1
ATOM 725 C CA . ALA A 1 92 ? -5.285 3.021 -11.956 1.00 94.56 92 ALA A CA 1
ATOM 726 C C . ALA A 1 92 ? -3.801 2.951 -11.539 1.00 94.56 92 ALA A C 1
ATOM 728 O O . ALA A 1 92 ? -3.014 2.275 -12.196 1.00 94.56 92 ALA A O 1
ATOM 729 N N . VAL A 1 93 ? -3.415 3.642 -10.461 1.00 95.06 93 VAL A N 1
ATOM 730 C CA . VAL A 1 93 ? -2.030 3.748 -9.965 1.00 95.06 93 VAL A CA 1
ATOM 731 C C . VAL A 1 93 ? -1.959 3.205 -8.542 1.00 95.06 93 VAL A C 1
ATOM 733 O O . VAL A 1 93 ? -2.886 3.425 -7.755 1.00 95.06 93 VAL A O 1
ATOM 736 N N . HIS A 1 94 ? -0.883 2.494 -8.197 1.00 95.62 94 HIS A N 1
ATOM 737 C CA . HIS A 1 94 ? -0.676 2.003 -6.835 1.00 95.62 94 HIS A CA 1
ATOM 738 C C . HIS A 1 94 ? -0.639 3.132 -5.798 1.00 95.62 94 HIS A C 1
ATOM 740 O O . HIS A 1 94 ? -0.264 4.277 -6.059 1.00 95.62 94 HIS A O 1
ATOM 746 N N . VAL A 1 95 ? -0.957 2.756 -4.563 1.00 95.44 95 VAL A N 1
ATOM 747 C CA . VAL A 1 95 ? -0.890 3.638 -3.399 1.00 95.44 95 VAL A CA 1
ATOM 748 C C . VAL A 1 95 ? 0.117 3.064 -2.420 1.00 95.44 95 VAL A C 1
ATOM 750 O O . VAL A 1 95 ? -0.066 1.955 -1.921 1.00 95.44 95 VAL A O 1
ATOM 753 N N . ARG A 1 96 ? 1.173 3.821 -2.131 1.00 94.75 96 ARG A N 1
ATOM 754 C CA . ARG A 1 96 ? 2.113 3.585 -1.035 1.00 94.75 96 ARG A CA 1
ATOM 755 C C . ARG A 1 96 ? 1.608 4.318 0.203 1.00 94.75 96 ARG A C 1
ATOM 757 O O . ARG A 1 96 ? 1.684 5.544 0.254 1.00 94.75 96 ARG A O 1
ATOM 764 N N . LEU A 1 97 ? 1.126 3.571 1.192 1.00 96.00 97 LEU A N 1
ATOM 765 C CA . LEU A 1 97 ? 0.689 4.113 2.478 1.00 96.00 97 LEU A CA 1
ATOM 766 C C . LEU A 1 97 ? 1.857 4.145 3.458 1.00 96.00 97 LEU A C 1
ATOM 768 O O . LEU A 1 97 ? 2.543 3.140 3.660 1.00 96.00 97 LEU A O 1
ATOM 772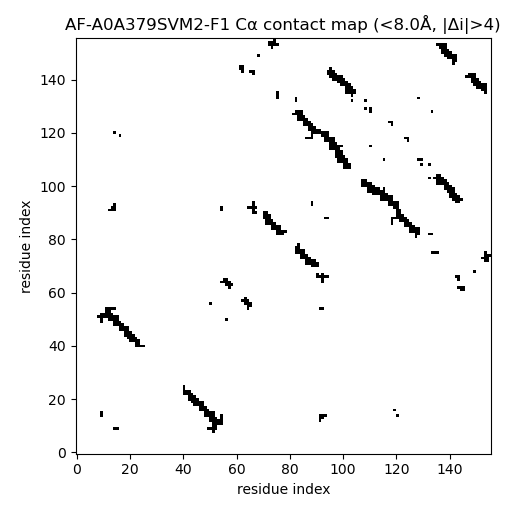 N N . SER A 1 98 ? 2.071 5.297 4.081 1.00 95.75 98 SER A N 1
ATOM 773 C CA . SER A 1 98 ? 3.061 5.479 5.144 1.00 95.75 98 SER A CA 1
ATOM 774 C C . SER A 1 98 ? 2.555 6.449 6.204 1.00 95.75 98 SER A C 1
ATOM 776 O O . SER A 1 98 ? 1.568 7.144 5.949 1.00 95.75 98 SER A O 1
ATOM 778 N N . LYS A 1 99 ? 3.213 6.500 7.372 1.00 96.31 99 LYS A N 1
ATOM 779 C CA . LYS A 1 99 ? 2.840 7.404 8.480 1.00 96.31 99 LYS A CA 1
ATOM 780 C C . LYS A 1 99 ? 1.334 7.341 8.751 1.00 96.31 99 LYS A C 1
ATOM 782 O O . LYS A 1 99 ? 0.633 8.350 8.691 1.00 96.31 99 LYS A O 1
ATOM 787 N N . THR A 1 100 ? 0.827 6.121 8.885 1.00 97.56 100 THR A N 1
ATOM 788 C CA . THR A 1 100 ? -0.607 5.850 8.917 1.00 97.56 100 THR A CA 1
ATOM 789 C C . THR A 1 100 ? -1.085 5.770 10.354 1.00 97.56 100 THR A C 1
ATOM 791 O O . THR A 1 100 ? -0.528 5.012 11.146 1.00 97.56 100 THR A O 1
ATOM 794 N N . SER A 1 101 ? -2.140 6.506 10.679 1.00 97.81 101 SER A N 1
ATOM 795 C CA . SER A 1 101 ? -2.788 6.491 11.985 1.00 97.81 101 SER A CA 1
ATOM 796 C C . SER A 1 101 ? -4.304 6.442 11.849 1.00 97.81 101 SER A C 1
ATOM 798 O O . SER A 1 101 ? -4.875 6.833 10.830 1.00 97.81 101 SER A O 1
ATOM 800 N N . VAL A 1 102 ? -4.955 5.944 12.894 1.00 98.25 102 VAL A N 1
ATOM 801 C CA . VAL A 1 102 ? -6.412 5.928 13.025 1.00 98.25 102 VAL A CA 1
ATOM 802 C C . VAL A 1 102 ? -6.824 6.658 14.291 1.00 98.25 102 VAL A C 1
ATOM 804 O O . VAL A 1 102 ? -6.114 6.604 15.300 1.00 98.25 102 VAL A O 1
ATOM 807 N N . ARG A 1 103 ? -7.980 7.319 14.250 1.00 98.12 103 ARG A N 1
ATOM 808 C CA . ARG A 1 103 ? -8.558 8.019 15.400 1.00 98.12 103 ARG A CA 1
ATOM 809 C C . ARG A 1 103 ? -9.916 7.434 15.769 1.00 98.12 103 ARG A C 1
ATOM 811 O O . ARG A 1 103 ? -10.770 7.245 14.902 1.00 98.12 103 ARG A O 1
ATOM 818 N N . GLN A 1 104 ? -10.113 7.170 17.057 1.00 97.44 104 GLN A N 1
ATOM 819 C CA . GLN A 1 104 ? -11.364 6.705 17.657 1.00 97.44 104 GLN A CA 1
ATOM 820 C C . GLN A 1 104 ? -11.661 7.572 18.885 1.00 97.44 104 GLN A C 1
ATOM 822 O O . GLN A 1 104 ? -10.934 7.539 19.876 1.00 97.44 104 GLN A O 1
ATOM 827 N N . GLY A 1 105 ? -12.720 8.382 18.818 1.00 95.25 105 GLY A N 1
ATOM 828 C CA . GLY A 1 105 ? -12.984 9.388 19.849 1.00 95.25 105 GLY A CA 1
ATOM 829 C C . GLY A 1 105 ? -11.841 10.409 19.944 1.00 95.25 105 GLY A C 1
ATOM 830 O O . GLY A 1 105 ? -11.487 11.042 18.946 1.00 95.25 105 GLY A O 1
ATOM 831 N N . SER A 1 106 ? -11.271 10.568 21.140 1.00 95.19 106 SER A N 1
ATOM 832 C CA . SER A 1 106 ? -10.097 11.418 21.395 1.00 95.19 106 SER A CA 1
ATOM 833 C C . SER A 1 106 ? -8.759 10.692 21.217 1.00 95.19 106 SER A C 1
ATOM 835 O O . SER A 1 106 ? -7.711 11.335 21.254 1.00 95.19 106 SER A O 1
ATOM 837 N N . GLU A 1 107 ? -8.771 9.371 21.029 1.00 96.88 107 GLU A N 1
ATOM 838 C CA . GLU A 1 107 ? -7.559 8.563 20.948 1.00 96.88 107 GLU A CA 1
ATOM 839 C C . GLU A 1 107 ? -7.093 8.416 19.496 1.00 96.88 107 GLU A C 1
ATOM 841 O O . GLU A 1 107 ? -7.858 8.001 18.625 1.00 96.88 107 GLU A O 1
ATOM 846 N N . THR A 1 108 ? -5.814 8.699 19.250 1.00 97.44 108 THR A N 1
ATOM 847 C CA . THR A 1 108 ? -5.141 8.441 17.971 1.00 97.44 108 THR A CA 1
ATOM 848 C C . THR A 1 108 ? -4.090 7.3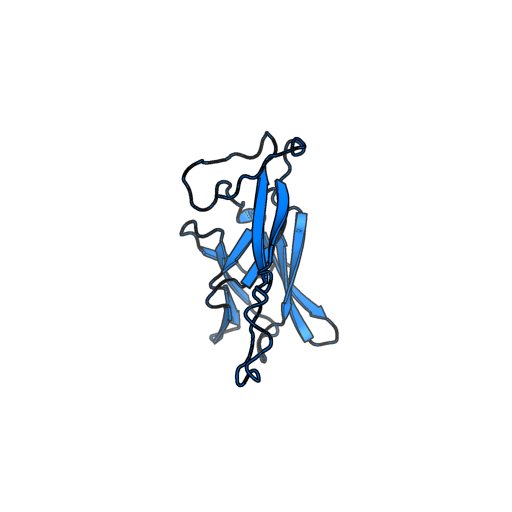55 18.168 1.00 97.44 108 THR A C 1
ATOM 850 O O . THR A 1 108 ? -3.249 7.457 19.062 1.00 97.44 108 THR A O 1
ATOM 853 N N . ARG A 1 109 ? -4.103 6.323 17.320 1.00 97.44 109 ARG A N 1
ATOM 854 C CA . ARG A 1 109 ? -3.111 5.236 17.329 1.00 97.44 109 ARG A CA 1
ATOM 855 C C . ARG A 1 109 ? -2.393 5.156 15.990 1.00 97.44 109 ARG A C 1
ATOM 857 O O . ARG A 1 109 ? -3.033 5.152 14.939 1.00 97.44 109 ARG A O 1
ATOM 864 N N . SER A 1 110 ? -1.066 5.062 16.040 1.00 97.06 110 SER A N 1
ATOM 865 C CA . SER A 1 110 ? -0.247 4.780 14.858 1.00 97.06 110 SER A CA 1
ATOM 866 C C . SER A 1 110 ? -0.412 3.314 14.446 1.00 97.06 110 SER A C 1
ATOM 868 O O . SER A 1 110 ? -0.374 2.420 15.293 1.00 97.06 110 SER A O 1
ATOM 870 N N . LEU A 1 111 ? -0.621 3.080 13.150 1.00 97.19 111 LEU A N 1
ATOM 871 C CA . LEU A 1 111 ? -0.529 1.763 12.511 1.00 97.19 111 LEU A CA 1
ATOM 872 C C . LEU A 1 111 ? 0.888 1.508 11.993 1.00 97.19 111 LEU A C 1
ATOM 874 O O . LEU A 1 111 ? 1.367 0.379 12.039 1.00 97.19 111 LEU A O 1
ATOM 878 N N . ALA A 1 112 ? 1.544 2.553 11.484 1.00 96.88 112 ALA A N 1
ATOM 879 C CA . ALA A 1 112 ? 2.936 2.514 11.060 1.00 96.88 112 ALA A CA 1
ATOM 880 C C . ALA A 1 112 ? 3.512 3.930 10.974 1.00 96.88 112 ALA A C 1
ATOM 882 O O . ALA A 1 112 ? 2.963 4.781 10.272 1.00 96.88 112 ALA A O 1
ATOM 883 N N . ASP A 1 113 ? 4.680 4.143 11.577 1.00 94.38 113 ASP A N 1
ATOM 884 C CA . ASP A 1 113 ? 5.423 5.407 11.456 1.00 94.38 113 ASP A CA 1
ATOM 885 C C . ASP A 1 113 ? 6.191 5.497 10.121 1.00 94.38 113 ASP A C 1
ATOM 887 O O . ASP A 1 113 ? 6.501 6.580 9.627 1.00 94.38 113 ASP A O 1
ATOM 891 N N . GLY A 1 114 ? 6.473 4.340 9.512 1.00 93.81 114 GLY A N 1
ATOM 892 C CA . GLY A 1 114 ? 7.107 4.190 8.203 1.00 93.81 114 GLY A CA 1
ATOM 893 C C . GLY A 1 114 ? 6.133 3.691 7.136 1.00 93.81 114 GLY A C 1
ATOM 894 O O . GLY A 1 114 ? 4.975 4.096 7.092 1.00 93.81 114 GLY A O 1
ATOM 895 N N . LEU A 1 115 ? 6.610 2.814 6.250 1.00 94.44 115 LEU A N 1
ATOM 896 C 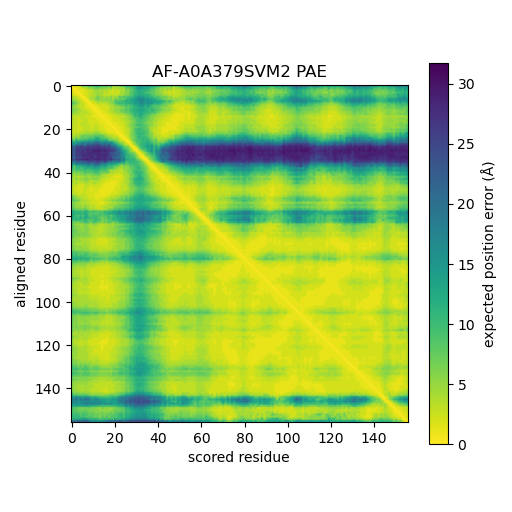CA . LEU A 1 115 ? 5.782 2.141 5.247 1.00 94.44 115 LEU A CA 1
ATOM 897 C C . LEU A 1 115 ? 4.791 1.183 5.928 1.00 94.44 115 LEU A C 1
ATOM 899 O O . LEU A 1 115 ? 5.217 0.215 6.551 1.00 94.44 115 LEU A O 1
ATOM 903 N N . LEU A 1 116 ? 3.490 1.406 5.734 1.00 96.75 116 LEU A N 1
ATOM 904 C CA . LEU A 1 116 ? 2.449 0.443 6.107 1.00 96.75 116 LEU A CA 1
ATOM 905 C C . LEU A 1 116 ? 2.286 -0.633 5.022 1.00 96.75 116 LEU A C 1
ATOM 907 O O . LEU A 1 116 ? 2.169 -1.825 5.310 1.00 96.75 116 LEU A O 1
ATOM 911 N N . GLY A 1 117 ? 2.283 -0.218 3.751 1.00 95.38 117 GLY A N 1
ATOM 912 C CA . GLY A 1 117 ? 2.221 -1.134 2.616 1.00 95.38 117 GLY A CA 1
ATOM 913 C C . GLY A 1 117 ? 1.729 -0.494 1.321 1.00 95.38 117 GLY A C 1
ATOM 914 O O . GLY A 1 117 ? 1.573 0.721 1.222 1.00 95.38 117 GLY A O 1
ATOM 915 N N . TYR A 1 118 ? 1.495 -1.345 0.320 1.00 95.75 118 TYR A N 1
ATOM 916 C CA . TYR A 1 118 ? 1.054 -0.946 -1.016 1.00 95.75 118 TYR A CA 1
ATOM 917 C C . TYR A 1 118 ? -0.329 -1.508 -1.339 1.00 95.75 118 TYR A C 1
ATOM 919 O O . TYR A 1 118 ? -0.546 -2.717 -1.209 1.00 95.75 118 TYR A O 1
ATOM 927 N N . VAL A 1 119 ? -1.227 -0.656 -1.832 1.00 97.38 119 VAL A N 1
ATOM 928 C CA . VAL A 1 119 ? -2.536 -1.050 -2.373 1.00 97.38 119 VAL A CA 1
ATOM 929 C C . VAL A 1 119 ? -2.503 -0.895 -3.891 1.00 97.38 119 VAL A C 1
ATOM 931 O O . VAL A 1 119 ? -2.417 0.219 -4.410 1.00 97.38 119 VAL A O 1
ATOM 934 N N . LEU A 1 120 ? -2.519 -2.023 -4.600 1.00 97.31 120 LEU A N 1
ATOM 935 C CA . LEU A 1 120 ? -2.444 -2.059 -6.062 1.00 97.31 120 LEU A CA 1
ATOM 936 C C . LEU A 1 120 ? -3.739 -1.541 -6.713 1.00 97.31 120 LEU A C 1
ATOM 938 O O . LEU A 1 120 ? -4.785 -1.549 -6.054 1.00 97.31 120 LEU A O 1
ATOM 942 N N . PRO A 1 121 ? -3.688 -1.125 -7.992 1.00 96.75 121 PRO A N 1
ATOM 943 C CA . PRO A 1 121 ? -4.873 -0.734 -8.752 1.00 96.75 121 PRO A CA 1
ATOM 944 C C . PRO A 1 121 ? -5.987 -1.782 -8.691 1.00 96.75 121 PRO A C 1
ATOM 946 O O . PRO A 1 121 ? -5.730 -2.990 -8.728 1.00 96.75 121 PRO A O 1
ATOM 949 N N . GLY A 1 122 ? -7.228 -1.318 -8.555 1.00 96.56 122 GLY A N 1
ATOM 950 C CA . GLY A 1 122 ? -8.424 -2.167 -8.483 1.00 96.56 122 GLY A CA 1
ATOM 951 C C . GLY A 1 122 ? -8.472 -3.149 -7.303 1.00 96.56 122 GLY A C 1
ATOM 952 O O . GLY A 1 122 ? -9.372 -3.987 -7.247 1.00 96.56 122 GLY A O 1
ATOM 953 N N . SER A 1 123 ? -7.527 -3.071 -6.364 1.00 98.00 123 SER A N 1
ATOM 954 C CA . SER A 1 123 ? -7.325 -4.064 -5.306 1.00 98.00 123 SER A CA 1
ATOM 955 C C . SER A 1 123 ? -7.581 -3.481 -3.915 1.00 98.00 123 SER A C 1
ATOM 957 O O . SER A 1 123 ? -7.801 -2.281 -3.740 1.00 98.00 123 SER A O 1
ATOM 959 N N . TYR A 1 124 ? -7.537 -4.339 -2.896 1.00 98.25 124 TYR A N 1
ATOM 960 C CA . TYR A 1 124 ? -7.567 -3.929 -1.495 1.00 98.25 124 TYR A CA 1
ATOM 961 C C . TYR A 1 124 ? -6.436 -4.582 -0.695 1.00 98.25 124 TYR A C 1
ATOM 963 O O . TYR A 1 124 ? -5.854 -5.592 -1.100 1.00 98.25 124 TYR A O 1
ATOM 971 N N . ARG A 1 125 ? -6.122 -3.997 0.460 1.00 98.12 125 ARG A N 1
ATOM 972 C CA . ARG A 1 125 ? -5.238 -4.574 1.479 1.00 98.12 125 ARG A CA 1
ATOM 973 C C . ARG A 1 125 ? -5.860 -4.420 2.852 1.00 98.12 125 ARG A C 1
ATOM 975 O O . ARG A 1 125 ? -6.653 -3.509 3.077 1.00 98.12 125 ARG A O 1
ATOM 982 N N . ARG A 1 126 ? -5.489 -5.332 3.746 1.00 98.00 126 ARG A N 1
ATOM 983 C CA . ARG A 1 126 ? -6.001 -5.411 5.108 1.00 98.00 126 ARG A CA 1
ATOM 984 C C . ARG A 1 126 ? -4.844 -5.414 6.092 1.00 98.00 126 ARG A C 1
ATOM 986 O O . ARG A 1 126 ? -3.861 -6.117 5.863 1.00 98.00 126 ARG A O 1
ATOM 993 N N . TRP A 1 127 ? -4.985 -4.654 7.170 1.00 98.06 127 TRP A N 1
ATOM 994 C CA . TRP A 1 127 ? -4.053 -4.651 8.297 1.00 98.06 127 TRP A CA 1
ATOM 995 C C . TRP A 1 127 ? -4.832 -4.794 9.602 1.00 98.06 127 TRP A C 1
ATOM 997 O O . TRP A 1 127 ? -5.906 -4.197 9.719 1.00 98.06 127 TRP A O 1
ATOM 1007 N N . PRO A 1 128 ? -4.332 -5.572 10.575 1.00 97.06 128 PRO A N 1
ATOM 1008 C CA . PRO A 1 128 ? -4.978 -5.668 11.876 1.00 97.06 128 PRO A CA 1
ATOM 1009 C C . PRO A 1 128 ? -4.979 -4.295 12.551 1.00 97.06 128 PRO A C 1
ATOM 1011 O O . PRO A 1 128 ? -3.992 -3.557 12.479 1.00 97.06 128 PRO A O 1
ATOM 1014 N N . LEU A 1 129 ? -6.085 -3.947 13.204 1.00 97.31 129 LEU A N 1
ATOM 1015 C CA . LEU A 1 129 ? -6.141 -2.737 14.017 1.00 97.31 129 LEU A CA 1
ATOM 1016 C C . LEU A 1 129 ? -5.500 -2.983 15.397 1.00 97.31 129 LEU A C 1
ATOM 1018 O O . LEU A 1 129 ? -5.601 -4.093 15.929 1.00 97.31 129 LEU A O 1
ATOM 1022 N N . PRO A 1 130 ? -4.849 -1.970 16.002 1.00 94.69 130 PRO A N 1
ATOM 1023 C CA . PRO A 1 130 ? -4.303 -2.065 17.347 1.00 94.69 130 PRO A CA 1
ATOM 1024 C C . PRO A 1 130 ? -5.383 -2.431 18.374 1.00 94.69 130 PRO A C 1
ATOM 1026 O O . PRO A 1 130 ? -6.550 -2.067 18.196 1.00 94.69 130 PRO A O 1
ATOM 1029 N N . PRO A 1 131 ? -5.017 -3.089 19.487 1.00 92.19 131 PRO A N 1
ATOM 1030 C CA . PRO A 1 131 ? -5.954 -3.361 20.572 1.00 92.19 131 PRO A CA 1
ATOM 1031 C C . PRO A 1 131 ? -6.701 -2.092 21.012 1.00 92.19 131 PRO A C 1
ATOM 1033 O O . PRO A 1 131 ? -6.096 -1.035 21.173 1.00 92.19 131 PRO A O 1
ATOM 1036 N N . GLY A 1 132 ? -8.022 -2.194 21.183 1.00 91.94 132 GLY A N 1
ATOM 1037 C CA . GLY A 1 132 ? -8.894 -1.067 21.544 1.00 91.94 132 GLY A CA 1
ATOM 1038 C C . GLY A 1 132 ? -9.428 -0.242 20.362 1.00 91.94 132 GLY A C 1
ATOM 1039 O O . GLY A 1 132 ? -10.455 0.423 20.509 1.00 91.94 132 GLY A O 1
ATOM 1040 N N . MET A 1 133 ? -8.824 -0.343 19.171 1.00 95.31 133 MET A N 1
ATOM 1041 C CA . MET A 1 133 ? -9.306 0.311 17.946 1.00 95.31 133 MET A CA 1
ATOM 1042 C C . MET A 1 133 ? -10.278 -0.606 17.197 1.00 95.31 133 MET A C 1
ATOM 1044 O O . MET A 1 133 ? -9.882 -1.403 16.350 1.00 95.31 133 MET A O 1
ATOM 1048 N N . THR A 1 134 ? -11.569 -0.517 17.516 1.00 94.75 134 THR A N 1
ATOM 1049 C CA . THR A 1 134 ? -12.605 -1.386 16.920 1.00 94.75 134 THR A CA 1
ATOM 1050 C C . THR A 1 134 ? -13.480 -0.672 15.900 1.00 94.75 134 THR A C 1
ATOM 1052 O O . THR A 1 134 ? -13.993 -1.320 14.989 1.00 94.75 134 THR A O 1
ATOM 1055 N N . GLN A 1 135 ? -13.654 0.641 16.044 1.00 94.94 135 GLN A N 1
ATOM 1056 C CA . GLN A 1 135 ? -14.467 1.488 15.175 1.00 94.94 135 GLN A CA 1
ATOM 1057 C C . GLN A 1 135 ? -13.837 2.887 15.044 1.00 94.94 135 GLN A C 1
ATOM 1059 O O . GLN A 1 135 ? -14.449 3.880 15.445 1.00 94.94 135 GLN A O 1
ATOM 1064 N N . PRO A 1 136 ? -12.600 3.005 14.521 1.00 97.25 136 PRO A N 1
ATOM 1065 C CA . PRO A 1 136 ? -12.041 4.307 14.189 1.00 97.25 136 PRO A CA 1
ATOM 1066 C C . PRO A 1 136 ? -12.952 5.078 13.231 1.00 97.25 136 PRO A C 1
ATOM 1068 O O . PRO A 1 136 ? -13.549 4.515 12.312 1.00 97.25 136 PRO A O 1
ATOM 1071 N N . THR A 1 137 ? -13.036 6.385 13.446 1.00 97.31 137 THR A N 1
ATOM 1072 C CA . THR A 1 137 ? -13.867 7.312 12.668 1.00 97.31 137 THR A CA 1
ATOM 1073 C C . THR A 1 137 ? -13.058 8.119 11.662 1.00 97.31 137 THR A C 1
ATOM 1075 O O . THR A 1 137 ? -13.636 8.812 10.832 1.00 97.31 137 THR A O 1
ATOM 1078 N N . GLU A 1 138 ? -11.731 8.054 11.732 1.00 97.94 138 GLU A N 1
ATOM 1079 C CA . GLU A 1 138 ? -10.829 8.775 10.841 1.00 97.94 138 GLU A CA 1
ATOM 1080 C C . GLU A 1 138 ? -9.542 7.974 10.625 1.00 97.94 138 GLU A C 1
ATOM 1082 O O . GLU A 1 138 ? -9.018 7.355 11.555 1.00 97.94 138 GLU A O 1
ATOM 1087 N N . LEU A 1 139 ? -9.049 8.005 9.390 1.00 97.81 139 LEU A N 1
ATOM 1088 C CA . LEU A 1 139 ? -7.752 7.495 8.961 1.00 97.81 139 LEU A CA 1
ATOM 1089 C C . LEU A 1 139 ? -6.943 8.669 8.417 1.00 97.81 139 LEU A C 1
ATOM 1091 O O . LEU A 1 139 ? -7.458 9.422 7.587 1.00 97.81 139 LEU A O 1
ATOM 1095 N N . THR A 1 140 ? -5.678 8.761 8.821 1.00 97.25 140 THR A N 1
ATOM 1096 C CA . THR A 1 140 ? -4.695 9.694 8.262 1.00 97.25 140 THR A CA 1
ATOM 1097 C C . THR A 1 140 ? -3.498 8.909 7.733 1.00 97.25 140 THR A C 1
ATOM 1099 O O . THR A 1 140 ? -2.982 8.039 8.429 1.00 97.25 140 THR A O 1
ATOM 1102 N N . ALA A 1 141 ? -3.037 9.188 6.512 1.00 96.69 141 ALA A N 1
ATOM 1103 C CA . ALA A 1 141 ? -1.862 8.543 5.918 1.00 96.69 141 ALA A CA 1
ATOM 1104 C C . ALA A 1 141 ? -1.138 9.457 4.922 1.00 96.69 141 ALA A C 1
ATOM 1106 O O . ALA A 1 141 ? -1.772 10.201 4.181 1.00 96.69 141 ALA A O 1
ATOM 1107 N N . SER A 1 142 ? 0.186 9.348 4.817 1.00 94.50 142 SER A N 1
ATOM 1108 C CA . SER A 1 142 ? 0.936 9.902 3.683 1.00 94.50 142 SER A CA 1
ATOM 1109 C C . SER A 1 142 ? 0.873 8.954 2.483 1.00 94.50 142 SER A C 1
ATOM 1111 O O . SER A 1 142 ? 1.136 7.755 2.628 1.00 94.50 142 SER A O 1
ATOM 1113 N N . ILE A 1 143 ? 0.578 9.500 1.299 1.00 91.69 143 ILE A N 1
ATOM 1114 C CA . ILE A 1 143 ? 0.460 8.748 0.039 1.00 91.69 143 ILE A CA 1
ATOM 1115 C C . ILE A 1 143 ? 1.597 9.116 -0.909 1.00 91.69 143 ILE A C 1
ATOM 1117 O O . ILE A 1 143 ? 1.838 10.297 -1.151 1.00 91.69 143 ILE A O 1
ATOM 1121 N N . ASN A 1 144 ? 2.270 8.099 -1.465 1.00 87.81 144 ASN A N 1
ATOM 1122 C CA . ASN A 1 144 ? 3.278 8.227 -2.533 1.00 87.81 144 ASN A CA 1
ATOM 1123 C C . ASN A 1 144 ? 4.312 9.346 -2.282 1.00 87.81 144 ASN A C 1
ATOM 1125 O O . ASN A 1 144 ? 4.766 9.970 -3.227 1.00 87.81 144 ASN A O 1
ATOM 1129 N N . ALA A 1 145 ? 4.634 9.648 -1.016 1.00 70.38 145 ALA A N 1
ATOM 1130 C CA . ALA A 1 145 ? 5.587 10.683 -0.586 1.00 70.38 145 ALA A CA 1
ATOM 1131 C C . ALA A 1 145 ? 5.418 12.100 -1.202 1.00 70.38 145 ALA A C 1
ATOM 1133 O O . ALA A 1 145 ? 6.264 12.960 -0.985 1.00 70.38 145 ALA A O 1
ATOM 1134 N N . GLN A 1 146 ? 4.306 12.403 -1.882 1.00 66.44 146 GLN A N 1
ATOM 1135 C CA . GLN A 1 146 ? 4.075 13.656 -2.627 1.00 66.44 146 GLN A CA 1
ATOM 1136 C C . GLN A 1 146 ? 3.639 14.836 -1.733 1.00 66.44 146 GLN A C 1
ATOM 1138 O O . GLN A 1 146 ? 2.894 15.714 -2.159 1.00 66.44 146 GLN A O 1
ATOM 1143 N N . GLY A 1 147 ? 4.043 14.843 -0.459 1.00 63.97 147 GLY A N 1
ATOM 1144 C CA . GLY A 1 147 ? 3.688 15.876 0.527 1.00 63.97 147 GLY A CA 1
ATOM 1145 C C . GLY A 1 147 ? 2.217 15.894 0.974 1.00 63.97 147 GLY A C 1
ATOM 1146 O O . GLY A 1 147 ? 1.912 16.460 2.019 1.00 63.97 147 GLY A O 1
ATOM 1147 N N . GLY A 1 148 ? 1.311 15.243 0.239 1.00 69.81 148 GLY A N 1
ATOM 1148 C CA . GLY A 1 148 ? -0.104 15.129 0.588 1.00 69.81 148 GLY A CA 1
ATOM 1149 C C . GLY A 1 148 ? -0.377 14.087 1.677 1.00 69.81 148 GLY A C 1
ATOM 1150 O O . GLY A 1 148 ? 0.164 12.976 1.659 1.00 69.81 148 GLY A O 1
ATOM 1151 N N . GLN A 1 149 ? -1.262 14.436 2.611 1.00 85.12 149 GLN A N 1
ATOM 1152 C CA . GLN A 1 149 ? -1.879 13.489 3.536 1.00 85.12 149 GLN A CA 1
ATOM 1153 C C . GLN A 1 149 ? -3.304 13.177 3.083 1.00 85.12 149 GLN A C 1
ATOM 1155 O O . GLN A 1 149 ? -4.081 14.070 2.753 1.00 85.12 149 GLN A O 1
ATOM 1160 N N . TRP A 1 150 ? -3.650 11.896 3.078 1.00 91.50 150 TRP A N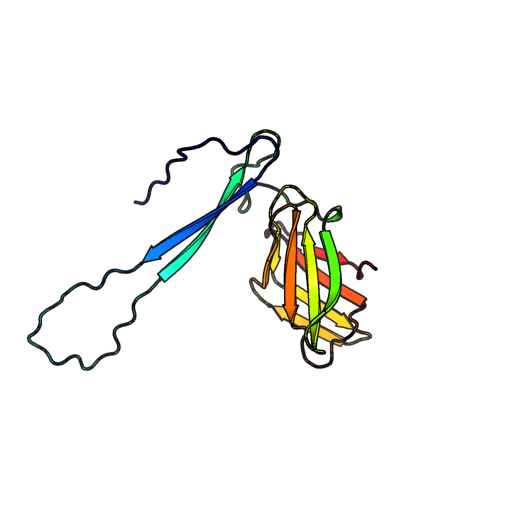 1
ATOM 1161 C CA . TRP A 1 150 ? -5.025 11.443 2.980 1.00 91.50 150 TRP A CA 1
ATOM 1162 C C . TRP A 1 150 ? -5.618 11.359 4.372 1.00 91.50 150 TRP A C 1
ATOM 1164 O O . TRP A 1 150 ? -5.185 10.536 5.173 1.00 91.50 150 TRP A O 1
ATOM 1174 N N . GLN A 1 151 ? -6.605 12.210 4.627 1.00 94.69 151 GLN A N 1
ATOM 1175 C CA . GLN A 1 151 ? -7.424 12.200 5.828 1.00 94.69 151 GLN A CA 1
ATOM 1176 C C . GLN A 1 151 ? -8.876 11.964 5.415 1.00 94.69 151 GLN A C 1
ATOM 1178 O O . GLN A 1 151 ? -9.405 12.688 4.571 1.00 94.69 151 GLN A O 1
ATOM 1183 N N . SER A 1 152 ? -9.515 10.929 5.954 1.00 95.12 152 SER A N 1
ATOM 1184 C CA . SER A 1 152 ? -10.910 10.613 5.618 1.00 95.12 152 SER A CA 1
ATOM 1185 C C . SER A 1 152 ? -11.599 9.772 6.688 1.00 95.12 152 SER A C 1
ATOM 1187 O O . SER A 1 152 ? -10.944 9.051 7.441 1.00 95.12 152 SER A O 1
ATOM 1189 N N . GLY A 1 153 ? -12.932 9.829 6.723 1.00 94.56 153 GLY A N 1
ATOM 1190 C CA . GLY A 1 153 ? -13.755 8.899 7.498 1.00 94.56 153 GLY A CA 1
ATOM 1191 C C . GLY A 1 153 ? -13.986 7.566 6.775 1.00 94.56 153 GLY A C 1
ATOM 1192 O O . GLY A 1 153 ? -13.749 7.480 5.565 1.00 94.56 153 GLY A O 1
ATOM 1193 N N . PRO A 1 154 ? -14.449 6.526 7.491 1.00 91.81 154 PRO A N 1
ATOM 1194 C CA . PRO A 1 154 ? -14.707 5.226 6.893 1.00 91.81 154 PRO A CA 1
ATOM 1195 C C . PRO A 1 154 ? -15.874 5.303 5.907 1.00 91.81 154 PRO A C 1
ATOM 1197 O O . PRO A 1 154 ? -16.880 5.979 6.130 1.00 91.81 154 PRO A O 1
ATOM 1200 N N . THR A 1 155 ? -15.752 4.551 4.824 1.00 92.62 155 THR A N 1
ATOM 1201 C CA . THR A 1 155 ? -16.866 4.224 3.931 1.00 92.62 155 THR A CA 1
ATOM 1202 C C . THR A 1 155 ? -17.742 3.135 4.552 1.00 92.62 155 THR A C 1
ATOM 1204 O O . THR A 1 155 ? -17.264 2.341 5.365 1.00 92.62 155 THR A O 1
ATOM 1207 N N . ARG A 1 156 ? -19.036 3.137 4.208 1.00 74.44 156 ARG A N 1
ATOM 1208 C CA . ARG A 1 156 ? -19.993 2.121 4.673 1.00 74.44 156 ARG A CA 1
ATOM 1209 C C . ARG A 1 156 ? -19.731 0.757 4.040 1.00 74.44 156 ARG A C 1
ATOM 1211 O O . ARG A 1 156 ? -19.319 0.718 2.861 1.00 74.44 156 ARG A O 1
#

Mean predicted aligned error: 6.69 Å